Protein AF-A0A6L9LEK5-F1 (afdb_monomer)

Mean predicted aligned error: 7.34 Å

InterPro domains:
  IPR002514 Transposase IS3/IS911family [PF01527] (9-48)
  IPR009057 Homedomain-like superfamily [SSF46689] (8-48)

Secondary structure (DSSP, 8-state):
-----------PPPHHHHHHHHHHHHTT--HHHHHHHHT--HHHHTTT-

Foldseek 3Di:
DDPPPDPPPPPDDDPVNLVVLVVCVVVPDDLVVSCVVVVHDSVVNVVSD

Sequence (49 aa):
MQPKNKPLKRRKYDATFKADVLKMIANGQSVPYVAQALGISEALIYKWE

Structure (mmCIF, N/CA/C/O backbone):
data_AF-A0A6L9LEK5-F1
#
_entry.id   AF-A0A6L9LEK5-F1
#
loop_
_atom_site.group_PDB
_atom_site.id
_atom_site.type_symbol
_atom_site.label_atom_id
_atom_site.label_alt_id
_atom_site.label_comp_id
_atom_site.label_asym_id
_atom_site.label_entity_id
_atom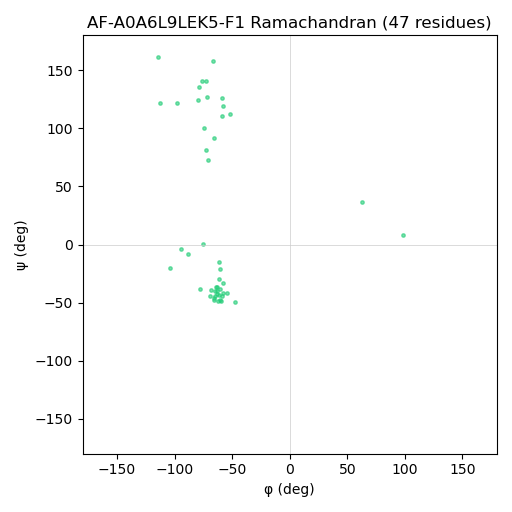_site.label_seq_id
_atom_site.pdbx_PDB_ins_code
_atom_site.Cartn_x
_atom_site.Cartn_y
_atom_site.Cartn_z
_atom_site.occupancy
_atom_site.B_iso_or_equiv
_atom_site.auth_seq_id
_atom_site.auth_comp_id
_atom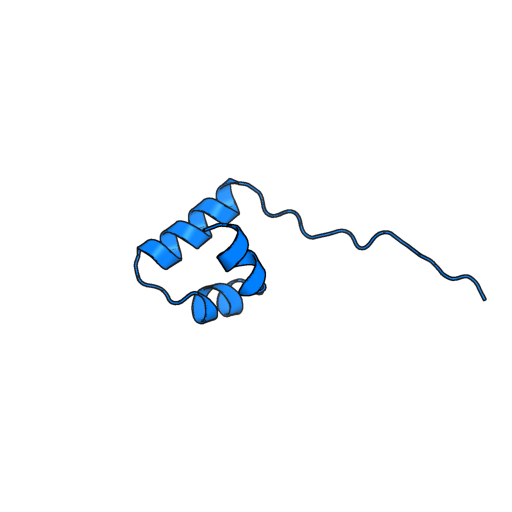_site.auth_asym_id
_atom_site.auth_atom_id
_atom_site.pdbx_PDB_model_num
ATOM 1 N N . MET A 1 1 ? 8.359 -8.635 -38.860 1.00 52.97 1 MET A N 1
ATOM 2 C CA . MET A 1 1 ? 7.638 -8.447 -37.581 1.00 52.97 1 MET A CA 1
ATOM 3 C C . MET A 1 1 ? 8.383 -9.244 -36.514 1.00 52.97 1 MET A C 1
ATOM 5 O O . MET A 1 1 ? 8.491 -10.448 -36.671 1.00 52.97 1 MET A O 1
ATOM 9 N N . GLN A 1 2 ? 8.998 -8.606 -35.513 1.00 57.16 2 GLN A N 1
ATOM 10 C CA . GLN A 1 2 ? 9.741 -9.301 -34.446 1.00 57.16 2 GLN A CA 1
ATOM 11 C C . GLN A 1 2 ? 8.996 -9.117 -33.116 1.00 57.16 2 GLN A C 1
ATOM 13 O O . GLN A 1 2 ? 8.826 -7.966 -32.703 1.00 57.16 2 GLN A O 1
ATOM 18 N N . PRO A 1 3 ? 8.571 -10.185 -32.417 1.00 60.09 3 PRO A N 1
ATOM 19 C CA . PRO A 1 3 ? 8.035 -10.048 -31.073 1.00 60.09 3 PRO A CA 1
ATOM 20 C C . PRO A 1 3 ? 9.206 -9.794 -30.118 1.00 60.09 3 PRO A C 1
ATOM 22 O O . PRO A 1 3 ? 9.946 -10.700 -29.739 1.00 60.09 3 PRO A O 1
ATOM 25 N N . LYS A 1 4 ? 9.421 -8.530 -29.745 1.00 58.31 4 LYS A N 1
ATOM 26 C CA . LYS A 1 4 ? 10.379 -8.156 -28.697 1.00 58.31 4 LYS A CA 1
ATOM 27 C C . LYS A 1 4 ? 9.805 -8.549 -27.330 1.00 58.31 4 LYS A C 1
ATOM 29 O O . LYS A 1 4 ? 9.298 -7.696 -26.609 1.00 58.31 4 LYS A O 1
ATOM 34 N N . ASN A 1 5 ? 9.934 -9.819 -26.950 1.00 63.22 5 ASN A N 1
ATOM 35 C CA . ASN A 1 5 ? 9.772 -10.266 -25.562 1.00 63.22 5 ASN A CA 1
ATOM 36 C C . ASN A 1 5 ? 10.966 -9.774 -24.729 1.00 63.22 5 ASN A C 1
ATOM 38 O O . ASN A 1 5 ? 11.860 -10.535 -24.365 1.00 63.22 5 ASN A O 1
ATOM 42 N N . LYS A 1 6 ? 11.013 -8.470 -24.440 1.00 64.31 6 LYS A N 1
ATOM 43 C CA . LYS A 1 6 ? 11.861 -7.972 -23.354 1.00 64.31 6 LYS A CA 1
ATOM 44 C C . LYS A 1 6 ? 11.199 -8.402 -22.043 1.00 64.31 6 LYS A C 1
ATOM 46 O O . LYS A 1 6 ? 10.014 -8.111 -21.873 1.00 64.31 6 LYS A O 1
ATOM 51 N N . PRO A 1 7 ? 11.909 -9.070 -21.118 1.00 60.84 7 PRO A N 1
ATOM 52 C CA . PRO A 1 7 ? 11.335 -9.385 -19.820 1.00 60.84 7 PRO A CA 1
ATOM 53 C C . PRO A 1 7 ? 10.916 -8.069 -19.163 1.00 60.84 7 PRO A C 1
ATOM 55 O O . PRO A 1 7 ? 11.742 -7.172 -18.977 1.00 60.84 7 PRO A O 1
ATOM 58 N N . LEU A 1 8 ? 9.619 -7.933 -18.871 1.00 63.75 8 LEU A N 1
ATOM 59 C CA . LEU A 1 8 ? 9.074 -6.805 -18.122 1.00 63.75 8 LEU A CA 1
ATOM 60 C C . LEU A 1 8 ? 9.895 -6.673 -16.840 1.00 63.75 8 LEU A C 1
ATOM 62 O O . LEU A 1 8 ? 9.879 -7.566 -15.989 1.00 63.75 8 LEU A O 1
ATOM 66 N N . LYS A 1 9 ? 10.668 -5.587 -16.736 1.00 63.69 9 LYS A N 1
ATOM 67 C CA . LYS A 1 9 ? 11.518 -5.295 -15.581 1.00 63.69 9 LYS A CA 1
ATOM 68 C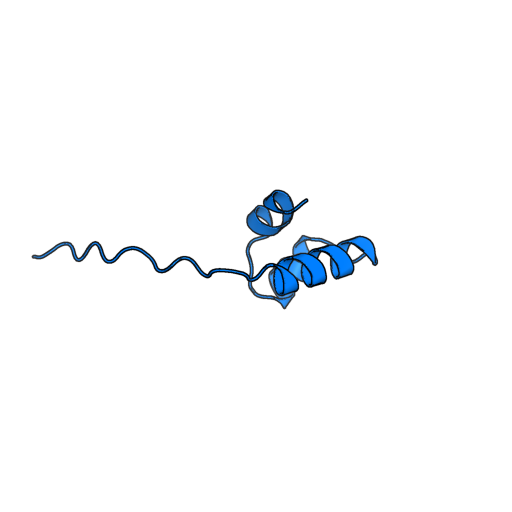 C . LYS A 1 9 ? 10.577 -5.057 -14.401 1.00 63.69 9 LYS A C 1
ATOM 70 O O . LYS A 1 9 ? 10.058 -3.959 -14.224 1.00 63.69 9 LYS A O 1
ATOM 75 N N . ARG A 1 10 ? 10.271 -6.119 -13.651 1.00 66.25 10 ARG A N 1
ATOM 76 C CA . ARG A 1 10 ? 9.399 -6.035 -12.477 1.00 66.25 10 ARG A CA 1
ATOM 77 C C . ARG A 1 10 ? 10.039 -5.050 -11.511 1.00 66.25 10 ARG A C 1
ATOM 79 O O . ARG A 1 10 ? 11.219 -5.192 -11.185 1.00 66.25 10 ARG A O 1
ATOM 86 N N . ARG A 1 11 ? 9.271 -4.044 -11.095 1.00 72.81 11 ARG A N 1
ATOM 87 C CA . ARG A 1 11 ? 9.702 -3.073 -10.092 1.00 72.81 11 ARG A CA 1
ATOM 88 C C . ARG A 1 11 ? 10.027 -3.866 -8.826 1.00 72.81 11 ARG A C 1
ATOM 90 O O . ARG A 1 11 ? 9.151 -4.515 -8.258 1.00 72.81 11 ARG A O 1
ATOM 97 N N . LYS A 1 12 ? 11.312 -3.930 -8.474 1.00 76.69 12 LYS A N 1
ATOM 98 C CA . LYS A 1 12 ? 11.746 -4.529 -7.215 1.00 76.69 12 LYS A CA 1
ATOM 99 C C . LYS A 1 12 ? 11.502 -3.484 -6.140 1.00 76.69 12 LYS A C 1
ATOM 101 O O . LYS A 1 12 ? 11.957 -2.354 -6.277 1.00 76.69 12 LYS A O 1
ATOM 106 N N . TYR A 1 13 ? 10.738 -3.866 -5.132 1.00 85.81 13 TYR A N 1
ATOM 107 C CA . TYR A 1 13 ? 10.578 -3.078 -3.923 1.00 85.81 13 TYR A CA 1
ATOM 108 C C . TYR A 1 13 ? 11.534 -3.655 -2.896 1.00 85.81 13 TYR A C 1
ATOM 110 O O . TYR A 1 13 ? 11.468 -4.856 -2.604 1.00 85.81 13 TYR A O 1
ATOM 118 N N . ASP A 1 14 ? 12.437 -2.816 -2.407 1.00 86.75 14 ASP A N 1
ATOM 119 C CA . ASP A 1 14 ? 13.403 -3.213 -1.394 1.00 86.75 14 ASP A CA 1
ATOM 120 C C . ASP A 1 14 ? 12.697 -3.531 -0.073 1.00 86.75 14 ASP A C 1
ATOM 122 O O . ASP A 1 14 ? 11.567 -3.101 0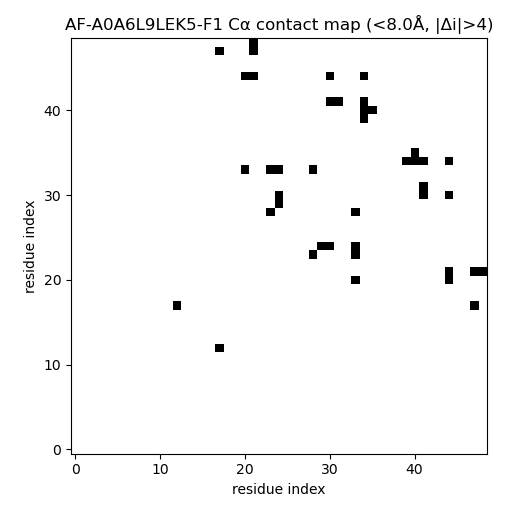.177 1.00 86.75 14 ASP A O 1
ATOM 126 N N . ALA A 1 15 ? 13.354 -4.320 0.778 1.00 87.12 15 ALA A N 1
ATOM 127 C CA . ALA A 1 15 ? 12.783 -4.756 2.053 1.00 87.12 15 ALA A CA 1
ATOM 128 C C . ALA A 1 15 ? 12.390 -3.571 2.954 1.00 87.12 15 ALA A C 1
ATOM 130 O O . ALA A 1 15 ? 11.377 -3.640 3.645 1.00 87.12 15 ALA A O 1
ATOM 131 N N . THR A 1 16 ? 13.143 -2.471 2.887 1.00 87.81 16 THR A N 1
ATOM 132 C CA . THR A 1 16 ? 12.851 -1.217 3.594 1.00 87.81 16 THR A CA 1
ATOM 133 C C . THR A 1 16 ? 11.523 -0.613 3.146 1.00 87.81 16 THR A C 1
ATOM 135 O O . THR A 1 16 ? 10.667 -0.347 3.981 1.00 87.81 16 THR A O 1
ATOM 138 N N . PHE A 1 17 ? 11.295 -0.507 1.833 1.00 89.94 17 PHE A N 1
ATOM 139 C CA . PHE A 1 17 ? 10.044 0.015 1.279 1.00 89.94 17 PHE A CA 1
ATOM 140 C C . PHE A 1 17 ? 8.834 -0.811 1.726 1.00 89.94 17 PHE A C 1
ATOM 142 O O . PHE A 1 17 ? 7.815 -0.255 2.126 1.00 89.94 17 PHE A O 1
ATOM 149 N N . LYS A 1 18 ? 8.943 -2.145 1.692 1.00 91.25 18 LYS A N 1
ATOM 150 C CA . LYS A 1 18 ? 7.858 -3.023 2.154 1.00 91.25 18 LYS A CA 1
ATOM 151 C C . LYS A 1 18 ? 7.556 -2.813 3.635 1.00 91.25 18 LYS A C 1
ATOM 153 O O . LYS A 1 18 ? 6.391 -2.733 4.006 1.00 91.25 18 LYS A O 1
ATOM 158 N N . ALA A 1 19 ? 8.594 -2.698 4.464 1.00 92.88 19 ALA A N 1
ATOM 159 C CA . ALA A 1 19 ? 8.438 -2.463 5.894 1.00 92.88 19 ALA A CA 1
ATOM 160 C C . ALA A 1 19 ? 7.752 -1.119 6.178 1.00 92.88 19 ALA A C 1
ATOM 162 O O . ALA A 1 19 ? 6.892 -1.050 7.049 1.00 92.88 19 ALA A O 1
ATOM 163 N N . ASP A 1 20 ? 8.085 -0.070 5.428 1.00 92.81 20 ASP A N 1
ATOM 164 C CA . ASP A 1 20 ? 7.458 1.243 5.589 1.00 92.81 20 ASP A CA 1
ATOM 165 C C . ASP A 1 20 ? 5.981 1.233 5.164 1.00 92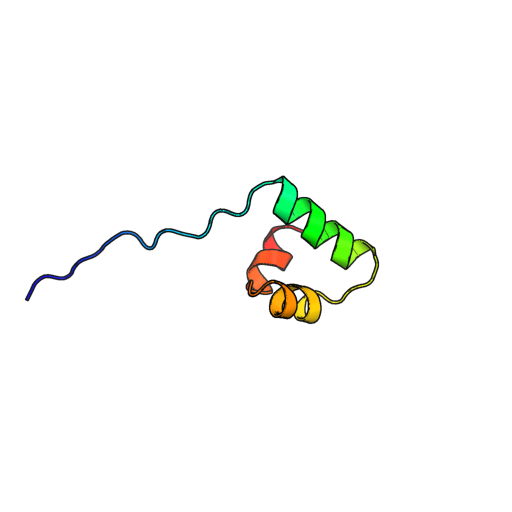.81 20 ASP A C 1
ATOM 167 O O . ASP A 1 20 ? 5.138 1.785 5.870 1.00 92.81 20 ASP A O 1
ATOM 171 N N . VAL A 1 21 ? 5.639 0.520 4.084 1.00 93.56 21 VAL A N 1
ATOM 172 C CA . VAL A 1 21 ? 4.241 0.296 3.668 1.00 93.56 21 VAL A CA 1
ATOM 173 C C . VAL A 1 21 ? 3.451 -0.444 4.748 1.00 93.56 21 VAL A C 1
ATOM 175 O O . VAL A 1 21 ? 2.359 -0.015 5.117 1.00 93.56 21 VAL A O 1
ATOM 178 N N . LEU A 1 22 ? 4.009 -1.528 5.292 1.00 92.56 22 LEU A N 1
ATOM 179 C CA . LEU A 1 22 ? 3.367 -2.296 6.360 1.00 92.56 22 LEU A CA 1
ATOM 180 C C . LEU A 1 22 ? 3.210 -1.471 7.645 1.00 92.56 22 LEU A C 1
ATOM 182 O O . LEU A 1 22 ? 2.176 -1.564 8.298 1.00 92.56 22 LEU A O 1
ATOM 186 N N . LYS A 1 23 ? 4.176 -0.603 7.980 1.00 94.50 23 LYS A N 1
ATOM 187 C CA . LYS A 1 23 ? 4.052 0.342 9.103 1.00 94.50 23 LYS A CA 1
ATOM 188 C C . LYS A 1 23 ? 2.923 1.346 8.890 1.00 94.50 23 LYS A C 1
ATOM 190 O O . LYS A 1 23 ? 2.179 1.604 9.825 1.00 94.50 23 LYS A O 1
ATOM 195 N N . MET A 1 24 ? 2.772 1.902 7.686 1.00 92.75 24 MET A N 1
ATOM 196 C CA . MET A 1 24 ? 1.660 2.811 7.367 1.00 92.75 24 MET A CA 1
ATOM 197 C C . MET A 1 24 ? 0.304 2.135 7.608 1.00 92.75 24 MET A C 1
ATOM 199 O O . MET A 1 24 ? -0.588 2.732 8.210 1.00 92.75 24 MET A O 1
ATOM 203 N N . ILE A 1 25 ? 0.175 0.867 7.214 1.00 93.38 25 ILE A N 1
ATOM 204 C CA . ILE A 1 25 ? -1.047 0.081 7.422 1.00 93.38 25 ILE A CA 1
ATOM 205 C C . ILE A 1 25 ? -1.252 -0.240 8.905 1.00 93.38 25 ILE A C 1
ATOM 207 O O . ILE A 1 25 ? -2.343 -0.032 9.430 1.00 93.38 25 ILE A O 1
ATOM 211 N N . ALA A 1 26 ? -0.195 -0.655 9.608 1.00 92.25 26 ALA A N 1
ATOM 212 C CA . ALA A 1 26 ? -0.228 -0.906 11.050 1.00 92.25 26 ALA A CA 1
ATOM 213 C C . ALA A 1 26 ? -0.581 0.351 11.865 1.00 92.25 26 ALA A C 1
ATOM 215 O O . ALA A 1 26 ? -1.222 0.253 12.908 1.00 92.25 26 ALA A O 1
ATOM 216 N N . ASN A 1 27 ? -0.227 1.538 11.365 1.00 93.88 27 ASN A N 1
ATOM 217 C CA . ASN A 1 27 ? -0.610 2.827 11.942 1.00 93.88 27 ASN A CA 1
ATOM 218 C C . ASN A 1 27 ? -2.082 3.207 11.672 1.00 93.88 27 ASN A C 1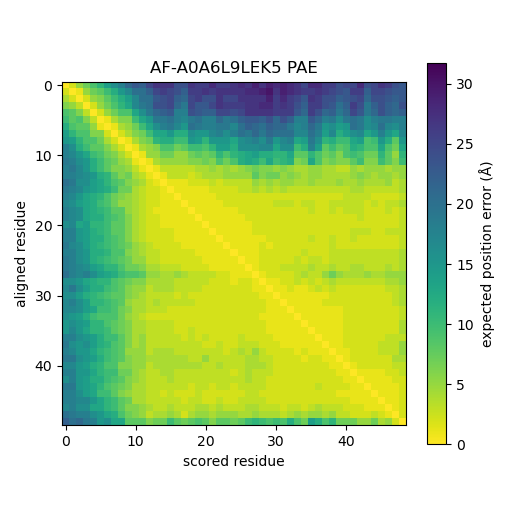
ATOM 220 O O . ASN A 1 27 ? -2.521 4.274 12.095 1.00 93.88 27 ASN A O 1
ATOM 224 N N . GLY A 1 28 ? -2.844 2.362 10.969 1.00 92.75 28 GLY A N 1
ATOM 225 C CA . GLY A 1 28 ? -4.272 2.542 10.708 1.00 92.75 28 GLY A CA 1
ATOM 226 C C . GLY A 1 28 ? -4.608 3.129 9.336 1.00 92.75 28 GLY A C 1
ATOM 227 O O . GLY A 1 28 ? -5.767 3.460 9.089 1.00 92.75 28 GLY A O 1
ATOM 228 N N . GLN A 1 29 ? -3.636 3.271 8.428 1.00 93.69 29 GLN A N 1
ATOM 229 C CA . GLN A 1 29 ? -3.937 3.675 7.052 1.00 93.69 29 GLN A CA 1
ATOM 230 C C . GLN A 1 29 ? -4.522 2.499 6.269 1.00 93.69 29 GLN A C 1
ATOM 232 O O . GLN A 1 29 ? -4.072 1.361 6.388 1.00 93.69 29 GLN A O 1
ATOM 237 N N . SER A 1 30 ? -5.522 2.763 5.429 1.00 94.56 30 SER A N 1
ATOM 238 C CA . SER A 1 30 ? -6.118 1.709 4.613 1.00 94.56 30 SER A CA 1
ATOM 239 C C . SER A 1 30 ? -5.178 1.291 3.477 1.00 94.56 30 SER A C 1
ATOM 241 O O . SER A 1 30 ? -4.543 2.124 2.827 1.00 94.56 30 SER A O 1
ATOM 243 N N . VAL A 1 31 ? -5.124 -0.015 3.201 1.00 93.75 31 VAL A N 1
ATOM 244 C CA . VAL A 1 31 ? -4.403 -0.596 2.055 1.00 93.75 31 VAL A CA 1
ATOM 245 C C . VAL A 1 31 ? -4.694 0.134 0.730 1.00 93.75 31 VAL A C 1
ATOM 247 O O . VAL A 1 31 ? -3.724 0.522 0.074 1.00 93.75 31 VAL A O 1
ATOM 250 N N . PRO A 1 32 ? -5.962 0.405 0.339 1.00 94.56 32 PRO A N 1
ATOM 251 C CA . PRO A 1 32 ? -6.257 1.135 -0.899 1.00 94.56 32 PRO A CA 1
ATOM 252 C C . PRO A 1 32 ? -5.673 2.551 -0.920 1.00 94.56 32 PRO A C 1
ATOM 254 O O . PRO A 1 32 ? -5.144 2.987 -1.942 1.00 94.56 32 PRO A O 1
ATOM 257 N N . TYR A 1 33 ? -5.691 3.257 0.214 1.00 95.06 33 TYR A N 1
ATOM 258 C CA . TYR A 1 33 ? -5.109 4.595 0.308 1.00 95.06 33 TYR A CA 1
ATOM 259 C C . TYR A 1 33 ? -3.588 4.566 0.115 1.00 95.06 33 TYR A C 1
ATOM 261 O O . TYR A 1 33 ? -3.045 5.330 -0.681 1.00 95.06 33 TYR A O 1
ATOM 269 N N . VAL A 1 34 ? -2.892 3.658 0.807 1.00 93.75 34 VAL A N 1
ATOM 270 C CA . VAL A 1 34 ? -1.428 3.529 0.717 1.00 93.75 34 VAL A CA 1
ATOM 271 C C . VAL A 1 34 ? -1.000 3.089 -0.687 1.00 93.75 34 VAL A C 1
ATOM 273 O O . VAL A 1 34 ? -0.036 3.624 -1.240 1.00 93.75 34 VAL A O 1
ATOM 276 N N . ALA A 1 35 ? -1.745 2.167 -1.301 1.00 92.88 35 ALA A N 1
ATOM 277 C CA . ALA A 1 35 ? -1.524 1.725 -2.673 1.00 92.88 35 ALA A CA 1
ATOM 278 C C . ALA A 1 35 ? -1.630 2.882 -3.676 1.00 92.88 35 ALA A C 1
ATOM 280 O O . ALA A 1 35 ? -0.722 3.082 -4.488 1.00 92.88 35 ALA A O 1
ATOM 281 N N . GLN A 1 36 ? -2.697 3.681 -3.580 1.00 94.19 36 GLN A N 1
ATOM 282 C CA . GLN A 1 36 ? -2.911 4.833 -4.449 1.00 94.19 36 GLN A CA 1
ATOM 283 C C . GLN A 1 36 ? -1.848 5.919 -4.235 1.00 94.19 36 GLN A C 1
ATOM 285 O O . GLN A 1 36 ? -1.299 6.428 -5.211 1.00 94.19 36 GLN A O 1
ATOM 290 N N . ALA A 1 37 ? -1.511 6.234 -2.981 1.00 92.38 37 ALA A N 1
ATOM 291 C CA . ALA A 1 37 ? -0.523 7.257 -2.643 1.00 92.38 37 ALA A CA 1
ATOM 292 C C . ALA A 1 37 ? 0.888 6.915 -3.154 1.00 92.38 37 ALA A C 1
ATOM 294 O O . ALA A 1 37 ? 1.620 7.797 -3.599 1.00 92.38 37 ALA A O 1
ATOM 295 N N . LEU A 1 38 ? 1.267 5.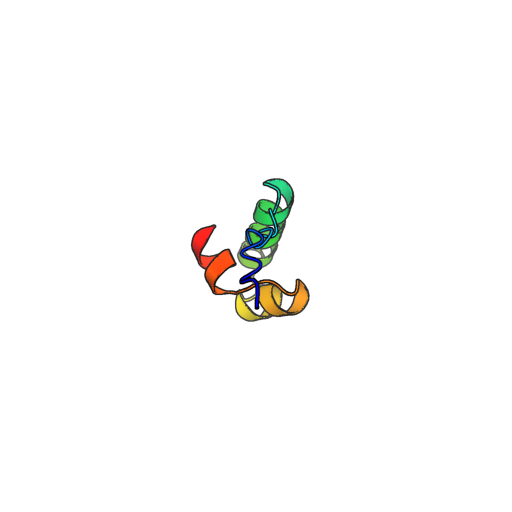633 -3.119 1.00 90.56 38 LEU A N 1
ATOM 296 C CA . LEU A 1 38 ? 2.588 5.162 -3.5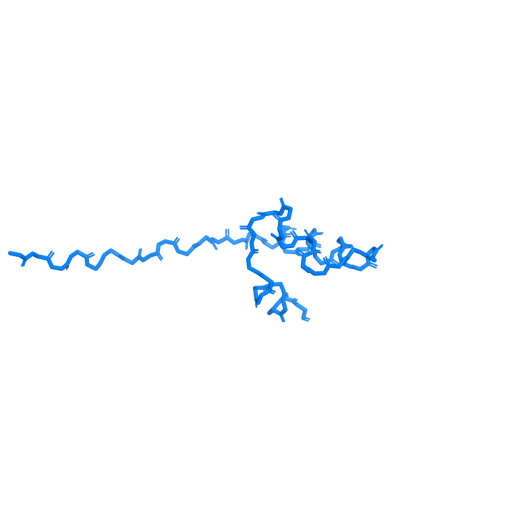52 1.00 90.56 38 LEU A CA 1
ATOM 297 C C . LEU A 1 38 ? 2.617 4.675 -5.010 1.00 90.56 38 LEU A C 1
ATOM 299 O O . LEU A 1 38 ? 3.681 4.309 -5.518 1.00 90.56 38 LEU A O 1
ATOM 303 N N . GLY A 1 39 ? 1.466 4.654 -5.690 1.00 89.81 39 GLY A N 1
ATOM 304 C CA . GLY A 1 39 ? 1.337 4.159 -7.060 1.00 89.81 39 GLY A CA 1
ATOM 305 C C . GLY A 1 39 ? 1.688 2.674 -7.195 1.00 89.81 39 GLY A C 1
ATOM 306 O O . GLY A 1 39 ? 2.315 2.268 -8.177 1.00 89.81 39 GLY A O 1
ATOM 307 N N . ILE A 1 40 ? 1.339 1.868 -6.190 1.00 89.94 40 ILE A N 1
ATOM 308 C CA . ILE A 1 40 ? 1.553 0.416 -6.172 1.00 89.94 40 ILE A CA 1
ATOM 309 C C . ILE A 1 40 ? 0.211 -0.317 -6.173 1.00 89.94 40 ILE A C 1
ATOM 311 O O . ILE A 1 40 ? -0.827 0.258 -5.876 1.00 89.94 40 ILE A O 1
ATOM 315 N N . SER A 1 41 ? 0.209 -1.597 -6.542 1.00 90.62 41 SER A N 1
ATOM 316 C CA . SER A 1 41 ? -1.023 -2.393 -6.546 1.00 90.62 41 SER A CA 1
ATOM 317 C C . SER A 1 41 ? -1.380 -2.851 -5.131 1.00 90.62 41 SER A C 1
ATOM 319 O O . SER A 1 41 ? -0.523 -3.385 -4.433 1.00 90.62 41 SER A O 1
ATOM 321 N N . GLU A 1 42 ? -2.647 -2.740 -4.736 1.00 92.50 42 GLU A N 1
ATOM 322 C CA . GLU A 1 42 ? -3.159 -3.282 -3.465 1.00 92.50 42 GLU A CA 1
ATOM 323 C C . GLU A 1 42 ? -2.859 -4.778 -3.315 1.00 92.50 42 GLU A C 1
ATOM 325 O O . GLU A 1 42 ? -2.383 -5.228 -2.277 1.00 92.50 42 GLU A O 1
ATOM 330 N N . ALA A 1 43 ? -3.019 -5.548 -4.396 1.00 91.25 43 ALA A N 1
ATOM 331 C CA . ALA A 1 43 ? -2.714 -6.978 -4.423 1.00 91.25 43 ALA A CA 1
ATOM 332 C C . ALA A 1 43 ? -1.237 -7.293 -4.127 1.00 91.25 43 ALA A C 1
ATOM 334 O O . ALA A 1 43 ? -0.899 -8.424 -3.786 1.00 91.25 43 ALA A O 1
ATOM 335 N N . LEU A 1 44 ? -0.337 -6.321 -4.302 1.00 89.44 44 LEU A N 1
ATOM 336 C CA . LEU A 1 44 ? 1.064 -6.462 -3.927 1.00 89.44 44 LEU A CA 1
ATOM 337 C C . LEU A 1 44 ? 1.258 -6.291 -2.418 1.00 89.44 44 LEU A C 1
ATOM 339 O O . LEU A 1 44 ? 2.059 -7.016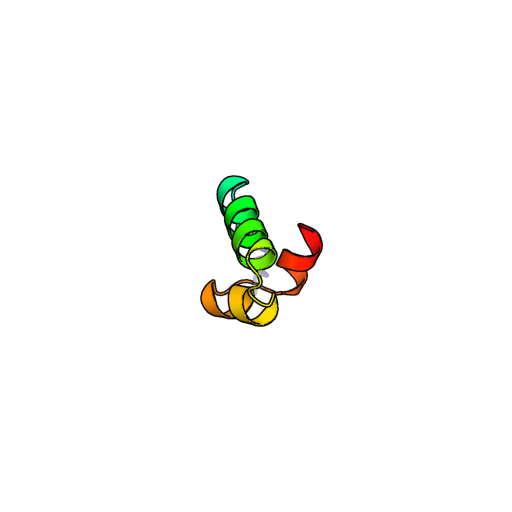 -1.839 1.00 89.44 44 LEU A O 1
ATOM 343 N N . ILE A 1 45 ? 0.519 -5.364 -1.810 1.00 90.69 45 ILE A N 1
ATOM 344 C CA . ILE A 1 45 ? 0.546 -5.101 -0.371 1.00 90.69 45 ILE A CA 1
ATOM 345 C C . ILE A 1 45 ? 0.001 -6.314 0.391 1.00 90.69 45 ILE A C 1
ATOM 347 O O . ILE A 1 45 ? 0.677 -6.812 1.282 1.00 90.69 45 ILE A O 1
ATOM 351 N N . TYR A 1 46 ? -1.132 -6.876 -0.043 1.00 90.69 46 TYR A N 1
ATOM 352 C CA . TYR A 1 46 ? -1.698 -8.107 0.532 1.00 90.69 46 TYR A CA 1
ATOM 353 C C . TYR A 1 46 ? -0.794 -9.345 0.405 1.00 90.69 46 TYR A C 1
ATOM 355 O O . TYR A 1 46 ? -1.041 -10.354 1.048 1.00 90.69 46 TYR A O 1
ATOM 363 N N . LYS A 1 47 ? 0.237 -9.309 -0.450 1.00 89.25 47 LYS A N 1
ATOM 364 C CA . LYS A 1 47 ? 1.246 -10.381 -0.549 1.00 89.25 47 LYS A CA 1
ATOM 365 C C . LYS A 1 47 ? 2.422 -10.196 0.411 1.00 89.25 47 LYS A C 1
ATOM 367 O O . LYS A 1 47 ? 3.322 -11.035 0.410 1.00 89.25 47 LYS A O 1
ATOM 372 N N . TRP A 1 48 ? 2.509 -9.051 1.083 1.00 87.44 48 TRP A N 1
ATOM 373 C CA . TRP A 1 48 ? 3.579 -8.726 2.028 1.00 87.44 48 TRP A CA 1
ATOM 374 C C . TRP A 1 48 ? 3.140 -8.835 3.482 1.00 87.44 48 TRP A C 1
ATOM 376 O O . TRP A 1 48 ? 4.018 -8.930 4.336 1.00 87.44 48 TRP A O 1
ATOM 386 N N . GLU A 1 49 ? 1.831 -8.782 3.728 1.00 68.81 49 GLU A N 1
ATOM 387 C CA . GLU A 1 49 ? 1.211 -9.226 4.980 1.00 68.81 49 GLU A CA 1
ATOM 388 C C . GLU A 1 49 ? 1.447 -10.731 5.184 1.00 68.81 49 GLU A C 1
ATOM 390 O O . GLU A 1 49 ? 1.819 -11.110 6.316 1.00 68.81 49 GLU A O 1
#

pLDDT: mean 84.2, std 12.86, range [52.97, 95.06]

Radius of gyration: 14.23 Å; Cα contacts (8 Å, |Δi|>4): 21; chains: 1; bounding box: 20×18×50 Å

Solvent-accessible surface area (backbone atoms only — not comparable to full-atom values): 3246 Å² total; per-residue (Å²): 140,78,88,80,82,66,79,77,80,72,86,80,76,53,72,67,58,53,52,53,52,51,47,46,40,74,73,69,44,53,61,65,58,54,17,62,77,69,74,47,59,49,77,57,54,71,71,71,112

Nearest PDB structures (foldseek):
  8hnp-assembly1_B  TM=7.709E-01  e=2.946E-01  Thermococcus onnurineus NA1
  4ldz-assembly1_B  TM=6.947E-01  e=2.250E-01  Bacillus subtilis subsp. subtilis str. 168
  1mdm-assembly1_A  TM=8.433E-01  e=9.906E-01  Homo sapiens
  6fi9-assembly1_A  TM=5.129E-01  e=1.816E+00  Lactococcus cremoris subsp. cremoris MG1363
  5yi2-assembly2_E  TM=5.230E-01  e=3.330E+00  Lactococcus lactis subsp. lactis Il1403

Organism: NCBI:txid1968276